Protein AF-A0A319DHN0-F1 (afdb_monomer)

Foldseek 3Di:
DADPLLVLLAVDAAAPVLVVVLCPPPQKFKEWDQWPCLRLQVLCVLLVHDSPDRQSSQKYKWKFFQKAKDFDDPVVPPPDDDDDDDDPDPPRDIIAIAGHPDRRHMGMGMIGTDQHPSSVVSVCVVQVPFWDKDKGWIKGWHWDADPNDIDIDIDIGIHIYTHGD

Sequence (165 aa):
HHPPDFVLALQHTPSTIALSTLLHKPGCTPRFLYDALMLPTVLKYFLDVPQDTDMTTHMMQATLQGYKLYQADPSDSQIHSHSHSHSHSHTQHPPIMLPSSDPEDAVEGMLVFGLDGEQRNAIYEVESGLLELVDVRVRVRVVDEVEGWLVWSERGVDAGAFVGN

Secondary structure (DSSP, 8-state):
---HHHHHHHH----HHHHHHHHTSTT---EEE-SGGGSHHHHHHHTT--TT---GGGEEEEEEESEEEEPPPGGGGGSS------------PPPEEEE-S-TT-EEEEEEE----HHHHHHHHHHHTTT-EEEEEEEEEEEEEEETTEEEEEEEEEEEEEEE--

Solvent-accessible surface area (backbone atoms only — not comparable to full-atom values): 9506 Å² total; per-residue (Å²): 133,80,59,69,63,41,55,50,14,59,66,38,58,47,30,66,67,55,49,49,59,49,63,66,43,80,82,16,77,26,38,47,30,72,51,74,62,46,35,56,74,54,33,28,62,64,52,74,44,65,87,84,61,85,53,36,92,37,28,24,47,30,37,32,65,30,21,39,78,41,70,58,60,72,72,75,77,74,81,86,77,96,74,92,77,96,72,93,72,84,67,78,52,72,64,39,36,33,83,41,94,47,72,84,36,55,37,70,31,28,35,36,42,69,43,46,65,67,44,50,46,41,53,42,72,70,51,51,83,76,26,48,82,41,86,43,67,29,40,31,62,29,42,40,77,57,98,89,39,83,46,77,48,79,43,80,44,76,27,38,32,66,27,47,127

Mean predicted aligned error: 7.3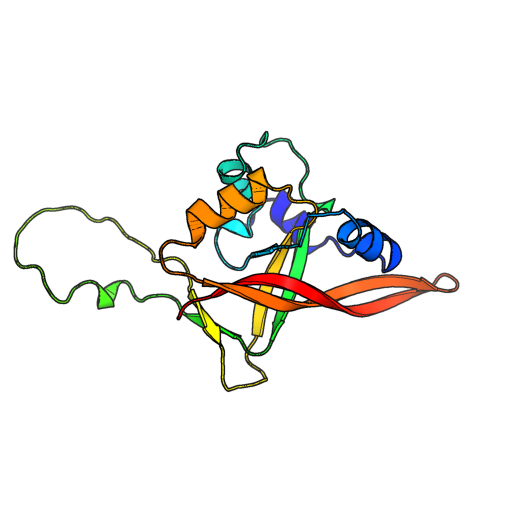2 Å

Radius of gyration: 17.99 Å; Cα contacts (8 Å, |Δi|>4): 289; chains: 1; bounding box: 39×37×56 Å

pLDDT: mean 86.9, std 16.56, range [36.19, 98.19]

Organism: NCBI:txid1448320

Structure (mmCIF, N/CA/C/O backbone):
data_AF-A0A319DHN0-F1
#
_entry.id   AF-A0A319DHN0-F1
#
loop_
_atom_site.group_PDB
_atom_site.id
_atom_site.type_symbol
_atom_site.label_atom_id
_atom_site.label_alt_id
_atom_site.label_comp_id
_atom_site.label_asym_id
_atom_site.label_entity_id
_atom_site.label_seq_id
_atom_site.pdbx_PDB_ins_code
_atom_site.Cartn_x
_atom_site.Cartn_y
_atom_site.Cartn_z
_atom_site.occupancy
_atom_site.B_iso_or_equiv
_atom_site.auth_seq_id
_atom_site.auth_comp_id
_atom_site.auth_asym_id
_atom_site.auth_atom_id
_atom_site.pdbx_PDB_model_num
ATOM 1 N N . HIS A 1 1 ? -5.652 19.117 -5.757 1.00 63.94 1 HIS A N 1
ATOM 2 C CA . HIS A 1 1 ? -4.485 18.541 -6.456 1.00 63.94 1 HIS A CA 1
ATOM 3 C C . H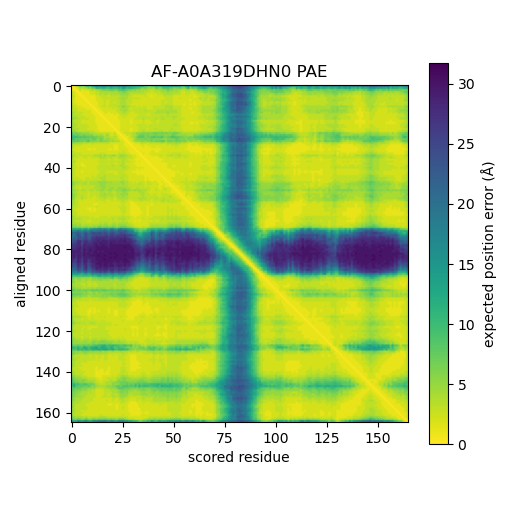IS A 1 1 ? -3.767 17.612 -5.500 1.00 63.94 1 HIS A C 1
ATOM 5 O O . HIS A 1 1 ? -3.627 17.982 -4.340 1.00 63.94 1 HIS A O 1
ATOM 11 N N . HIS A 1 2 ? -3.371 16.426 -5.959 1.00 76.88 2 HIS A N 1
ATOM 12 C CA . HIS A 1 2 ? -2.574 15.510 -5.146 1.00 76.88 2 HIS A CA 1
ATOM 13 C C . HIS A 1 2 ? -1.107 15.967 -5.063 1.00 76.88 2 HIS A C 1
ATOM 15 O O . HIS A 1 2 ? -0.636 16.619 -6.001 1.00 76.88 2 HIS A O 1
ATOM 21 N N . PRO A 1 3 ? -0.389 15.627 -3.976 1.00 84.88 3 PRO A N 1
ATOM 22 C CA . PRO A 1 3 ? 1.056 15.822 -3.880 1.00 84.88 3 PRO A CA 1
ATOM 23 C C . PRO A 1 3 ? 1.812 15.141 -5.041 1.00 84.88 3 PRO A C 1
ATOM 25 O O . PRO A 1 3 ? 1.406 14.053 -5.461 1.00 84.88 3 PRO A O 1
ATOM 28 N N . PRO A 1 4 ? 2.894 15.741 -5.579 1.00 88.69 4 PRO A N 1
ATOM 29 C CA . PRO A 1 4 ? 3.638 15.158 -6.699 1.00 88.69 4 PRO A CA 1
ATOM 30 C C . PRO A 1 4 ? 4.210 13.763 -6.417 1.00 88.69 4 PRO A C 1
ATOM 32 O O . PRO A 1 4 ? 4.156 12.902 -7.289 1.00 88.69 4 PRO A O 1
ATOM 35 N N . ASP A 1 5 ? 4.712 13.522 -5.205 1.00 88.50 5 ASP A N 1
ATOM 36 C CA . ASP A 1 5 ? 5.238 12.221 -4.773 1.00 88.50 5 ASP A CA 1
ATOM 37 C C . ASP A 1 5 ? 4.150 11.136 -4.759 1.00 88.50 5 ASP A C 1
ATOM 39 O O . ASP A 1 5 ? 4.390 10.016 -5.201 1.00 88.50 5 ASP A O 1
ATOM 43 N N . PHE A 1 6 ? 2.922 11.478 -4.356 1.00 91.56 6 PHE A N 1
ATOM 44 C CA . PHE A 1 6 ? 1.780 10.566 -4.447 1.00 91.56 6 PHE A CA 1
ATOM 45 C C . PHE A 1 6 ? 1.435 10.208 -5.896 1.00 91.56 6 PHE A C 1
ATOM 47 O O . PHE A 1 6 ? 1.198 9.044 -6.203 1.00 91.56 6 PHE A O 1
ATOM 54 N N . VAL A 1 7 ? 1.441 11.187 -6.808 1.00 92.25 7 VAL A N 1
ATOM 55 C CA . VAL A 1 7 ? 1.174 10.930 -8.235 1.00 92.25 7 VAL A CA 1
ATOM 56 C C . VAL A 1 7 ? 2.233 10.006 -8.833 1.00 92.25 7 VAL A C 1
ATOM 58 O O . VAL A 1 7 ? 1.891 9.092 -9.580 1.00 92.25 7 VAL A O 1
ATOM 61 N N . LEU A 1 8 ? 3.504 10.209 -8.482 1.00 92.69 8 LEU A N 1
ATOM 62 C CA . LEU A 1 8 ? 4.582 9.327 -8.920 1.00 92.69 8 LEU A CA 1
ATOM 63 C C . LEU A 1 8 ? 4.420 7.913 -8.343 1.00 92.69 8 LEU A C 1
ATOM 65 O O . LEU A 1 8 ? 4.594 6.939 -9.073 1.00 92.69 8 LEU A O 1
ATOM 69 N N . ALA A 1 9 ? 4.031 7.788 -7.071 1.00 93.31 9 ALA A N 1
ATOM 70 C CA . ALA A 1 9 ? 3.814 6.493 -6.428 1.00 93.31 9 ALA A CA 1
ATOM 71 C C . ALA A 1 9 ? 2.637 5.727 -7.056 1.00 93.31 9 ALA A C 1
ATOM 73 O O . ALA A 1 9 ? 2.721 4.517 -7.249 1.00 93.31 9 ALA A O 1
ATOM 74 N N . LEU A 1 10 ? 1.563 6.423 -7.445 1.00 93.38 10 LEU A N 1
ATOM 75 C CA . LEU A 1 10 ? 0.442 5.829 -8.184 1.00 93.38 10 LEU A CA 1
ATOM 76 C C . LEU A 1 10 ? 0.860 5.298 -9.561 1.00 93.38 10 LEU A C 1
ATOM 78 O O . LEU A 1 10 ? 0.310 4.312 -10.042 1.00 93.38 10 LEU A O 1
ATOM 82 N N . GLN A 1 11 ? 1.818 5.959 -10.209 1.00 93.25 11 GLN A N 1
ATOM 83 C CA . GLN A 1 11 ? 2.312 5.577 -11.533 1.00 93.25 11 GLN A CA 1
ATOM 84 C C . GLN A 1 11 ? 3.404 4.506 -11.477 1.00 93.25 11 GLN A C 1
ATOM 86 O O . GLN A 1 11 ? 3.740 3.913 -12.506 1.00 93.25 11 GLN A O 1
ATOM 91 N N . HIS A 1 12 ? 3.960 4.240 -10.295 1.00 94.31 12 HIS A N 1
ATOM 92 C CA . HIS A 1 12 ? 4.991 3.237 -10.128 1.00 94.31 12 HIS A CA 1
ATOM 93 C C . HIS A 1 12 ? 4.417 1.836 -10.378 1.00 94.31 12 HIS A C 1
ATOM 95 O O . HIS A 1 12 ? 3.627 1.300 -9.604 1.00 94.31 12 HIS A O 1
ATOM 101 N N . THR A 1 13 ? 4.835 1.241 -11.495 1.00 94.50 13 THR A N 1
ATOM 102 C CA . THR A 1 13 ? 4.500 -0.132 -11.876 1.00 94.50 13 THR A CA 1
ATOM 103 C C . THR A 1 13 ? 5.806 -0.910 -12.045 1.00 94.50 13 THR A C 1
ATOM 105 O O . THR A 1 13 ? 6.491 -0.721 -13.053 1.00 94.50 13 THR A O 1
ATOM 108 N N . PRO A 1 14 ? 6.190 -1.762 -11.082 1.00 94.75 14 PRO A N 1
ATOM 109 C CA . PRO A 1 14 ? 7.407 -2.551 -11.180 1.00 94.75 14 PRO A CA 1
ATOM 110 C C . PRO A 1 14 ? 7.248 -3.722 -12.160 1.00 94.75 14 PRO A C 1
ATOM 112 O O . PRO A 1 14 ? 6.139 -4.166 -12.472 1.00 94.75 14 PRO A O 1
ATOM 115 N N . SER A 1 15 ? 8.379 -4.271 -12.601 1.00 96.00 15 SER A N 1
ATOM 116 C CA . SER A 1 15 ? 8.418 -5.584 -13.252 1.00 96.00 15 SER A CA 1
ATOM 117 C C . SER A 1 15 ? 8.191 -6.713 -12.254 1.00 96.00 15 SER A C 1
ATOM 119 O O . SER A 1 15 ? 8.323 -6.524 -11.042 1.00 96.00 15 SER A O 1
ATOM 121 N N . THR A 1 16 ? 7.905 -7.920 -12.744 1.00 94.75 16 THR A N 1
ATOM 122 C CA . THR A 1 16 ? 7.734 -9.098 -11.879 1.00 94.75 16 THR A CA 1
ATOM 123 C C . THR A 1 16 ? 8.994 -9.365 -11.044 1.00 94.75 16 THR A C 1
ATOM 125 O O . THR A 1 16 ? 8.905 -9.709 -9.861 1.00 94.75 16 THR A O 1
ATOM 128 N N . ILE A 1 17 ? 10.179 -9.172 -11.632 1.00 94.62 17 ILE A N 1
ATOM 129 C CA . ILE A 1 17 ? 11.460 -9.339 -10.930 1.00 94.62 17 ILE A CA 1
ATOM 130 C C . ILE A 1 17 ? 11.623 -8.259 -9.859 1.00 94.62 17 ILE A C 1
ATOM 132 O O . ILE A 1 17 ? 11.931 -8.590 -8.716 1.00 94.62 17 ILE A O 1
ATOM 136 N N . ALA A 1 18 ? 11.368 -6.991 -10.195 1.00 94.94 18 ALA A N 1
ATOM 137 C CA . ALA A 1 18 ? 11.493 -5.89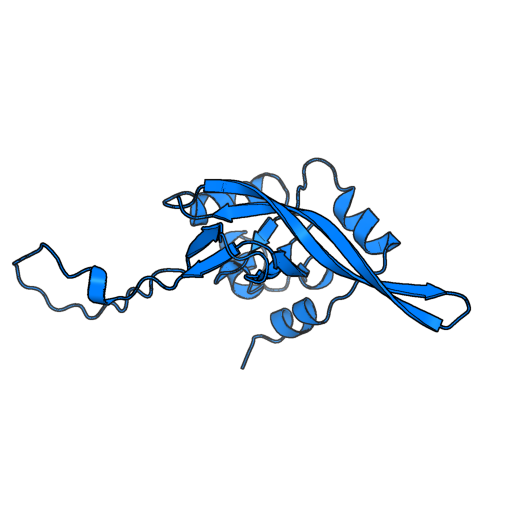0 -9.243 1.00 94.94 18 ALA A CA 1
ATOM 138 C C . ALA A 1 18 ? 10.512 -6.034 -8.067 1.00 94.94 18 ALA A C 1
ATOM 140 O O . ALA A 1 18 ? 10.916 -5.893 -6.913 1.00 94.94 18 ALA A O 1
ATOM 141 N N . LEU A 1 19 ? 9.257 -6.411 -8.339 1.00 95.81 19 LEU A N 1
ATOM 142 C CA . LEU A 1 19 ? 8.274 -6.725 -7.301 1.00 95.81 19 LEU A CA 1
ATOM 143 C C . LEU A 1 19 ? 8.767 -7.867 -6.405 1.00 95.81 19 LEU A C 1
ATOM 145 O O . LEU A 1 19 ? 8.698 -7.772 -5.183 1.00 95.81 19 LEU A O 1
ATOM 149 N N . SER A 1 20 ? 9.318 -8.930 -6.997 1.00 94.88 20 SER A N 1
ATOM 150 C CA . SER A 1 20 ? 9.880 -10.041 -6.226 1.00 94.88 20 SER A CA 1
ATOM 151 C C . SER A 1 20 ? 11.013 -9.562 -5.318 1.00 94.88 20 SER A C 1
ATOM 153 O O . SER A 1 20 ? 11.040 -9.926 -4.146 1.00 94.88 20 SER A O 1
ATOM 155 N N . THR A 1 21 ? 11.916 -8.706 -5.800 1.00 94.31 21 THR A N 1
ATOM 156 C CA . THR A 1 21 ? 12.986 -8.127 -4.975 1.00 94.31 21 THR A CA 1
ATOM 157 C C . THR A 1 21 ? 12.438 -7.321 -3.797 1.00 94.31 21 THR A C 1
ATOM 159 O O . THR A 1 21 ? 12.935 -7.482 -2.683 1.00 94.31 21 THR A O 1
ATOM 162 N N . LEU A 1 22 ? 11.393 -6.514 -4.010 1.00 93.12 22 LEU A N 1
ATOM 163 C CA . LEU A 1 22 ? 10.729 -5.762 -2.939 1.00 93.12 22 LEU A CA 1
ATOM 164 C C . LEU A 1 22 ? 10.127 -6.690 -1.871 1.00 93.12 22 LEU A C 1
ATOM 166 O O . LEU A 1 22 ? 10.215 -6.395 -0.679 1.00 93.12 22 LEU A O 1
ATOM 170 N N . LEU A 1 23 ? 9.563 -7.827 -2.288 1.00 94.31 23 LEU A N 1
ATOM 171 C CA . LEU A 1 23 ? 8.920 -8.804 -1.402 1.00 94.31 23 LEU A CA 1
ATOM 172 C C . LEU A 1 23 ? 9.900 -9.684 -0.616 1.00 94.31 23 LEU A C 1
ATOM 174 O O . LEU A 1 23 ? 9.577 -10.126 0.482 1.00 94.31 23 LEU A O 1
ATOM 178 N N . HIS A 1 24 ? 11.094 -9.951 -1.148 1.00 90.69 24 HIS A N 1
ATOM 179 C CA . HIS A 1 24 ? 12.054 -10.867 -0.516 1.00 90.69 24 HIS A CA 1
ATOM 180 C C . HIS A 1 24 ? 12.839 -10.246 0.648 1.00 90.69 24 HIS A C 1
ATOM 182 O O . HIS A 1 24 ? 13.661 -10.937 1.255 1.00 90.69 24 HIS A O 1
ATOM 188 N N . LYS A 1 25 ? 12.616 -8.970 0.989 1.00 86.31 25 LYS A N 1
ATOM 189 C CA . LYS A 1 25 ? 13.296 -8.331 2.122 1.00 86.31 25 LYS A CA 1
ATOM 190 C C . LYS A 1 25 ? 12.825 -8.983 3.441 1.00 86.31 25 LYS A C 1
ATOM 192 O O . LYS A 1 25 ? 11.651 -8.852 3.796 1.00 86.31 25 LYS A O 1
ATOM 197 N N . PRO A 1 26 ? 13.702 -9.689 4.186 1.00 83.69 26 PRO A N 1
ATOM 198 C CA . PRO A 1 26 ? 13.285 -10.453 5.357 1.00 83.69 26 PRO A CA 1
ATOM 199 C C . PRO A 1 26 ? 12.687 -9.564 6.440 1.00 83.69 26 PRO A C 1
ATOM 201 O O . PRO A 1 26 ? 13.186 -8.470 6.707 1.00 83.69 26 PRO A O 1
ATOM 204 N N . GLY A 1 27 ? 11.622 -10.051 7.076 1.00 85.00 27 GLY A N 1
ATOM 205 C CA . GLY A 1 27 ? 10.972 -9.339 8.170 1.00 85.00 27 GLY A CA 1
ATOM 206 C C . GLY A 1 27 ? 10.434 -7.969 7.767 1.00 85.00 27 GLY A C 1
ATOM 207 O O . GLY A 1 27 ? 10.363 -7.116 8.641 1.00 85.00 27 GLY A O 1
ATOM 208 N N . CYS A 1 28 ? 10.101 -7.759 6.486 1.00 89.94 28 CYS A N 1
ATOM 209 C CA . CYS A 1 28 ? 9.551 -6.524 5.914 1.00 89.94 28 CYS A CA 1
ATOM 210 C C . CYS A 1 28 ? 8.233 -6.792 5.168 1.00 89.94 28 CYS A C 1
ATOM 212 O O . CYS A 1 28 ? 8.093 -6.429 4.001 1.00 89.94 28 CYS A O 1
ATOM 214 N N . THR A 1 29 ? 7.279 -7.461 5.830 1.00 93.12 29 THR A N 1
ATOM 215 C CA . THR A 1 29 ? 5.947 -7.719 5.260 1.00 93.12 29 THR A CA 1
ATOM 216 C C . THR A 1 29 ? 5.303 -6.403 4.808 1.00 93.12 29 THR A C 1
ATOM 218 O O . THR A 1 29 ? 5.229 -5.475 5.623 1.00 93.12 29 THR A O 1
ATOM 221 N N . PRO A 1 30 ? 4.833 -6.306 3.551 1.00 97.06 30 PRO A N 1
ATOM 222 C CA . PRO A 1 30 ? 4.206 -5.094 3.042 1.00 97.06 30 PRO A CA 1
ATOM 223 C C . PRO A 1 30 ? 2.962 -4.681 3.833 1.00 97.06 30 PRO A C 1
ATOM 225 O O . PRO A 1 30 ? 2.273 -5.519 4.427 1.00 97.06 30 PRO A O 1
ATOM 228 N N . ARG A 1 31 ? 2.645 -3.384 3.801 1.00 97.62 31 ARG A N 1
ATOM 229 C CA . ARG A 1 31 ? 1.404 -2.834 4.362 1.00 97.62 31 ARG A CA 1
ATOM 230 C C . ARG A 1 31 ? 0.517 -2.275 3.263 1.00 97.62 31 ARG A C 1
ATOM 232 O O . ARG A 1 31 ? 0.992 -1.511 2.429 1.00 97.62 31 ARG A O 1
ATOM 239 N N . PHE A 1 32 ? -0.753 -2.659 3.273 1.00 98.19 32 PHE A N 1
ATOM 240 C CA 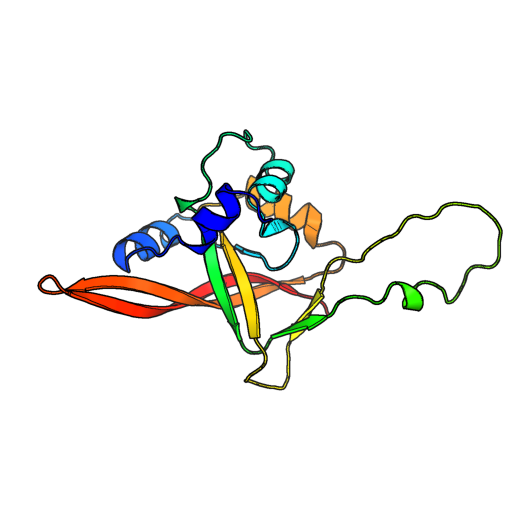. PHE A 1 32 ? -1.781 -2.050 2.440 1.00 98.19 32 PHE A CA 1
ATOM 241 C C . PHE A 1 32 ? -2.452 -0.916 3.219 1.00 98.19 32 PHE A C 1
ATOM 243 O O . PHE A 1 32 ? -2.999 -1.144 4.297 1.00 98.19 32 PHE A O 1
ATOM 250 N N . LEU A 1 33 ? -2.377 0.296 2.672 1.00 96.75 33 LEU A N 1
ATOM 251 C CA . LEU A 1 33 ? -2.881 1.536 3.259 1.00 96.75 33 LEU A CA 1
ATOM 252 C C . LEU A 1 33 ? -3.967 2.116 2.348 1.00 96.75 33 LEU A C 1
ATOM 254 O O . LEU A 1 33 ? -3.786 2.166 1.132 1.00 96.75 33 LEU A O 1
ATOM 258 N N . TYR A 1 34 ? -5.077 2.570 2.920 1.00 94.81 34 TYR A N 1
ATOM 259 C CA . TYR A 1 34 ? -6.252 3.056 2.175 1.00 94.81 34 TYR A CA 1
ATOM 260 C C . TYR A 1 34 ? -6.792 4.394 2.702 1.00 94.81 34 TYR A C 1
ATOM 262 O O . TYR A 1 34 ? -7.798 4.909 2.213 1.00 94.81 34 TYR A O 1
ATOM 270 N N . ASP A 1 35 ? -6.143 4.945 3.719 1.00 91.19 35 ASP A N 1
ATOM 271 C CA . ASP A 1 35 ? -6.540 6.139 4.445 1.00 91.19 35 ASP A CA 1
ATOM 272 C C . ASP A 1 35 ? -5.500 7.263 4.219 1.00 91.19 35 ASP A C 1
ATOM 274 O O . ASP A 1 35 ? -4.809 7.291 3.199 1.00 91.19 35 ASP A O 1
ATOM 278 N N . ALA A 1 36 ? -5.362 8.214 5.147 1.00 91.44 36 ALA A N 1
ATOM 279 C CA . ALA A 1 36 ? -4.382 9.289 5.023 1.00 91.44 36 ALA A CA 1
ATOM 280 C C . ALA A 1 36 ? -2.930 8.780 4.912 1.00 91.44 36 ALA A C 1
ATOM 282 O O . ALA A 1 36 ? -2.118 9.436 4.250 1.00 91.44 36 ALA A O 1
ATOM 283 N N . LEU A 1 37 ? -2.603 7.613 5.486 1.00 93.31 37 LEU A N 1
ATOM 284 C CA . LEU A 1 37 ? -1.260 7.031 5.410 1.00 93.31 37 LEU A CA 1
ATOM 285 C C . LEU A 1 37 ? -0.884 6.556 3.998 1.00 93.31 37 LEU A C 1
ATOM 287 O O . LEU A 1 37 ? 0.292 6.321 3.727 1.00 93.31 37 LEU A O 1
ATOM 291 N N . MET A 1 38 ? -1.830 6.483 3.054 1.00 94.75 38 MET A N 1
ATOM 292 C CA . MET A 1 38 ? -1.511 6.212 1.647 1.00 94.75 38 MET A CA 1
ATOM 293 C C . MET A 1 38 ? -0.719 7.355 0.982 1.00 94.75 38 MET A C 1
ATOM 295 O O . MET A 1 38 ? -0.127 7.168 -0.082 1.00 94.75 38 MET A O 1
ATOM 299 N N . LEU A 1 39 ? -0.719 8.552 1.580 1.00 93.25 39 LEU A N 1
ATOM 300 C CA . LEU A 1 39 ? 0.011 9.714 1.082 1.00 93.25 39 LEU A CA 1
ATOM 301 C C . LEU A 1 39 ? 1.466 9.673 1.581 1.00 93.25 39 LEU A C 1
ATOM 303 O O . LEU A 1 39 ? 1.678 9.746 2.792 1.00 93.25 39 LEU A O 1
ATOM 307 N N . PRO A 1 40 ? 2.484 9.667 0.695 1.00 93.94 40 PRO A N 1
ATOM 308 C CA . PRO A 1 40 ? 3.881 9.562 1.112 1.00 93.94 40 PRO A CA 1
ATOM 309 C C . PRO A 1 40 ? 4.298 10.655 2.099 1.00 93.94 40 PRO A C 1
ATOM 311 O O . PRO A 1 40 ? 5.013 10.380 3.052 1.00 93.94 40 PRO A O 1
ATOM 314 N N . THR A 1 41 ? 3.830 11.894 1.923 1.00 91.56 41 THR A N 1
ATOM 315 C CA . THR A 1 41 ? 4.126 12.992 2.861 1.00 91.56 41 THR A CA 1
ATOM 316 C C . THR A 1 41 ? 3.624 12.699 4.283 1.00 91.56 41 THR A C 1
ATOM 318 O O . THR A 1 41 ? 4.354 12.912 5.250 1.00 91.56 41 THR A O 1
ATOM 321 N N . VAL A 1 42 ? 2.395 12.187 4.413 1.00 92.94 42 VAL A N 1
ATOM 322 C CA . VAL A 1 42 ? 1.788 11.849 5.712 1.00 92.94 42 VAL A CA 1
ATOM 323 C C . VAL A 1 42 ? 2.491 10.637 6.311 1.00 92.94 42 VAL A C 1
ATOM 325 O O . VAL A 1 42 ? 2.891 10.668 7.470 1.00 92.94 42 VAL A O 1
ATOM 328 N N . LEU A 1 43 ? 2.725 9.606 5.501 1.00 95.06 43 LEU A N 1
ATOM 329 C CA . LEU A 1 43 ? 3.435 8.409 5.926 1.00 95.06 43 LEU A CA 1
ATOM 330 C C . LEU A 1 43 ? 4.831 8.744 6.462 1.00 95.06 43 LEU A C 1
ATOM 332 O O . LEU A 1 43 ? 5.162 8.350 7.572 1.00 95.06 43 LEU A O 1
ATOM 336 N N . LYS A 1 44 ? 5.623 9.544 5.734 1.00 94.75 44 LYS A N 1
ATOM 337 C CA . LYS A 1 44 ? 6.967 9.956 6.174 1.00 94.75 44 LYS A CA 1
ATOM 338 C C . LYS A 1 44 ? 6.958 10.649 7.533 1.00 94.75 44 LYS A C 1
ATOM 340 O O . LYS A 1 44 ? 7.870 10.441 8.324 1.00 94.75 44 LYS A O 1
ATOM 345 N N . TYR A 1 45 ? 5.939 11.470 7.787 1.00 93.69 45 TYR A N 1
ATOM 346 C CA . TYR A 1 45 ? 5.784 12.153 9.067 1.00 93.69 45 TYR A CA 1
ATOM 347 C C . TYR A 1 45 ? 5.603 11.157 10.219 1.00 93.69 45 TYR A C 1
ATOM 349 O O . TYR A 1 45 ? 6.286 11.276 11.229 1.00 93.69 45 TYR A O 1
ATOM 357 N N . PHE A 1 46 ? 4.744 10.147 10.052 1.00 92.81 46 PHE A N 1
ATOM 358 C CA . PHE A 1 46 ? 4.525 9.125 11.082 1.00 92.81 46 PHE A CA 1
ATOM 359 C C . PHE A 1 46 ? 5.679 8.132 11.219 1.00 92.81 46 PHE A C 1
ATOM 361 O O . PHE A 1 46 ? 5.925 7.634 12.310 1.00 92.81 46 PHE A O 1
ATOM 368 N N . LEU A 1 47 ? 6.401 7.859 10.132 1.00 94.19 47 LEU A N 1
ATOM 369 C CA . LEU A 1 47 ? 7.584 6.999 10.154 1.00 94.19 47 LEU A CA 1
ATOM 370 C C . LEU A 1 47 ? 8.837 7.695 10.716 1.00 94.19 47 LEU A C 1
ATOM 372 O O . LEU A 1 47 ? 9.883 7.056 10.776 1.00 94.19 47 LEU A O 1
ATOM 376 N N . ASP A 1 48 ? 8.749 8.983 11.069 1.00 92.69 48 ASP A N 1
ATOM 377 C CA . ASP A 1 48 ? 9.877 9.829 11.487 1.00 92.69 48 ASP A CA 1
ATOM 378 C C . ASP A 1 48 ? 11.074 9.766 10.515 1.00 92.69 48 ASP A C 1
ATOM 380 O O . ASP A 1 48 ? 12.242 9.717 10.902 1.00 92.69 48 ASP A O 1
ATOM 384 N N . VAL A 1 49 ? 10.784 9.745 9.208 1.00 92.56 49 VAL A N 1
ATOM 385 C CA . VAL A 1 49 ? 11.814 9.761 8.158 1.00 92.56 49 VAL A CA 1
ATOM 386 C C . VAL A 1 49 ? 11.919 11.144 7.503 1.00 92.56 49 VAL A C 1
ATOM 388 O O . VAL A 1 49 ? 10.923 11.875 7.416 1.00 92.56 49 VAL A O 1
ATOM 391 N N . PRO A 1 50 ? 13.105 11.522 6.982 1.00 93.75 50 PRO A N 1
ATOM 392 C CA . PRO A 1 50 ? 13.285 12.795 6.294 1.00 93.75 50 PRO A CA 1
ATOM 393 C C . PRO A 1 50 ? 12.291 12.983 5.144 1.00 93.75 50 PRO A C 1
ATOM 395 O O . PRO A 1 50 ? 12.048 12.067 4.356 1.00 93.75 50 PRO A O 1
ATOM 398 N N . GLN A 1 51 ? 11.727 14.187 5.017 1.00 89.50 51 GLN A N 1
ATOM 399 C CA . GLN A 1 51 ? 10.697 14.480 4.010 1.00 89.50 51 GLN A CA 1
ATOM 400 C C . GLN A 1 51 ? 11.218 14.459 2.566 1.00 89.50 51 GLN A C 1
ATOM 402 O O . GLN A 1 51 ? 10.423 14.334 1.636 1.00 89.50 51 GLN A O 1
ATOM 407 N N . ASP A 1 52 ? 12.530 14.544 2.368 1.00 90.06 52 ASP A N 1
ATOM 408 C CA . ASP A 1 52 ? 13.218 14.373 1.087 1.00 90.06 52 ASP A CA 1
ATOM 409 C C . ASP A 1 52 ? 13.533 12.903 0.750 1.00 90.06 52 ASP A C 1
ATOM 411 O O . ASP A 1 52 ? 14.001 12.620 -0.352 1.00 90.06 52 ASP A O 1
ATOM 415 N N . THR A 1 53 ? 13.224 11.957 1.647 1.00 90.06 53 THR A N 1
ATOM 416 C CA . THR A 1 53 ? 13.325 10.518 1.364 1.00 90.06 53 THR A CA 1
ATOM 417 C C . THR A 1 53 ? 12.380 10.136 0.225 1.00 90.06 53 THR A C 1
ATOM 419 O O . THR A 1 53 ? 11.169 10.384 0.291 1.00 90.06 53 THR A O 1
ATOM 422 N N . ASP A 1 54 ? 12.921 9.487 -0.808 1.00 88.94 54 ASP A N 1
ATOM 423 C CA . ASP A 1 54 ? 12.127 8.962 -1.916 1.00 88.94 54 ASP A CA 1
ATOM 424 C C . ASP A 1 54 ? 11.441 7.642 -1.531 1.00 88.94 54 ASP A C 1
ATOM 426 O O . ASP A 1 54 ? 12.067 6.584 -1.444 1.00 88.94 54 ASP A O 1
ATOM 430 N N . MET A 1 55 ? 10.127 7.711 -1.321 1.00 88.94 55 MET A N 1
ATOM 431 C CA . MET A 1 55 ? 9.280 6.541 -1.071 1.00 88.94 55 MET A CA 1
ATOM 432 C C . MET A 1 55 ? 8.598 6.004 -2.333 1.00 88.94 55 MET A C 1
ATOM 434 O O . MET A 1 55 ? 7.986 4.941 -2.282 1.00 88.94 55 MET A O 1
ATOM 438 N N . THR A 1 56 ? 8.717 6.691 -3.470 1.00 89.75 56 THR A N 1
ATOM 439 C CA . THR A 1 56 ? 7.985 6.379 -4.708 1.00 89.75 56 THR A CA 1
ATOM 440 C C . THR A 1 56 ? 8.237 4.948 -5.173 1.00 89.75 56 THR A C 1
ATOM 442 O O . THR A 1 56 ? 7.311 4.222 -5.513 1.00 89.75 56 THR A O 1
ATOM 445 N N . THR A 1 57 ? 9.497 4.517 -5.132 1.00 90.44 57 THR A N 1
ATOM 446 C CA . THR A 1 57 ? 9.931 3.173 -5.552 1.00 90.44 57 THR A CA 1
ATOM 447 C C . THR A 1 57 ? 9.553 2.068 -4.560 1.00 90.44 57 THR A C 1
ATOM 449 O O . THR A 1 57 ? 9.635 0.886 -4.886 1.00 90.44 57 THR A O 1
ATOM 452 N N . HIS A 1 58 ? 9.106 2.444 -3.360 1.00 93.75 58 HIS A N 1
ATOM 453 C CA . HIS A 1 58 ? 8.670 1.542 -2.294 1.00 9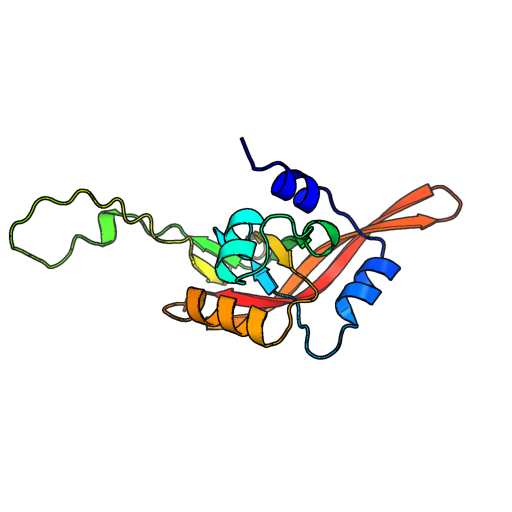3.75 58 HIS A CA 1
ATOM 454 C C . HIS A 1 58 ? 7.152 1.535 -2.124 1.00 93.75 58 HIS A C 1
ATOM 456 O O . HIS A 1 58 ? 6.644 0.908 -1.198 1.00 93.75 58 HIS A O 1
ATOM 462 N N . MET A 1 59 ? 6.421 2.225 -2.995 1.00 96.62 59 MET A N 1
ATOM 463 C CA . MET A 1 59 ? 4.970 2.300 -2.961 1.00 96.62 59 MET A CA 1
ATOM 464 C C . MET A 1 59 ? 4.413 1.954 -4.335 1.00 96.62 59 MET A C 1
ATOM 466 O O . MET A 1 59 ? 5.026 2.261 -5.354 1.00 96.62 59 MET A O 1
ATOM 470 N N . MET A 1 60 ? 3.257 1.303 -4.381 1.00 96.56 60 MET A N 1
ATOM 471 C CA . MET A 1 60 ? 2.524 1.115 -5.631 1.00 96.56 60 MET A CA 1
ATOM 472 C C . MET A 1 60 ? 1.026 1.020 -5.385 1.00 96.56 60 MET A C 1
ATOM 474 O O . MET A 1 60 ? 0.598 0.632 -4.298 1.00 96.56 60 MET A O 1
ATOM 478 N N . GLN A 1 61 ? 0.232 1.326 -6.407 1.00 97.44 61 GLN A N 1
ATOM 479 C CA . GLN A 1 61 ? -1.212 1.145 -6.329 1.00 97.44 61 GLN A CA 1
ATOM 480 C C . GLN A 1 61 ? -1.569 -0.345 -6.213 1.00 97.44 61 GLN A C 1
ATOM 482 O O . GLN A 1 61 ? -1.002 -1.198 -6.904 1.00 97.44 61 GLN A O 1
ATOM 487 N N . ALA A 1 62 ? -2.538 -0.645 -5.352 1.00 98.12 62 ALA A N 1
ATOM 488 C CA . ALA A 1 62 ? -3.068 -1.983 -5.152 1.00 98.12 62 ALA A CA 1
ATOM 489 C C . ALA A 1 62 ? -4.588 -1.954 -4.943 1.00 98.12 62 ALA A C 1
ATOM 491 O O . ALA A 1 62 ? -5.157 -0.951 -4.510 1.00 98.12 62 ALA A O 1
ATOM 492 N N . THR A 1 63 ? -5.235 -3.081 -5.227 1.00 98.06 63 THR A N 1
ATOM 493 C CA . THR A 1 63 ? -6.679 -3.264 -5.059 1.00 98.06 63 THR A CA 1
ATOM 494 C C . THR A 1 63 ? -6.949 -4.458 -4.154 1.00 98.06 63 THR A C 1
ATOM 496 O O . THR A 1 63 ? -6.491 -5.568 -4.429 1.00 98.06 63 THR A O 1
ATOM 499 N N . LEU A 1 64 ? -7.722 -4.255 -3.094 1.00 98.12 64 LEU A N 1
ATOM 500 C CA . LEU A 1 64 ? -8.173 -5.306 -2.190 1.00 98.12 64 LEU A CA 1
ATOM 501 C C . LEU A 1 64 ? -9.647 -5.624 -2.461 1.00 98.12 64 LEU A C 1
ATOM 503 O O . LEU A 1 64 ? -10.500 -4.764 -2.281 1.00 98.12 64 LEU A O 1
ATOM 507 N N . GLN A 1 65 ? -9.948 -6.846 -2.900 1.00 97.00 65 GLN A N 1
ATOM 508 C CA . GLN A 1 65 ? -11.321 -7.299 -3.166 1.00 97.00 65 GLN A CA 1
ATOM 509 C C . GLN A 1 65 ? -11.982 -7.910 -1.930 1.00 97.00 65 GLN A C 1
ATOM 511 O O . GLN A 1 65 ? -11.292 -8.476 -1.084 1.00 97.00 65 GLN A O 1
ATOM 516 N N . GLY A 1 66 ? -13.314 -7.863 -1.877 1.00 95.75 66 GLY A N 1
ATOM 517 C CA . GLY A 1 66 ? -14.112 -8.393 -0.771 1.00 95.75 66 GLY A CA 1
ATOM 518 C C . GLY A 1 66 ? -14.130 -7.473 0.448 1.00 95.75 66 GLY A C 1
ATOM 519 O O . GLY A 1 66 ? -14.415 -7.924 1.554 1.00 95.75 66 GLY A O 1
ATOM 520 N N . TYR A 1 67 ? -13.809 -6.192 0.259 1.00 96.19 67 TYR A N 1
ATOM 521 C CA . TYR A 1 67 ? -13.795 -5.169 1.302 1.00 96.19 67 TYR A CA 1
ATOM 522 C C . TYR A 1 67 ? -14.440 -3.889 0.790 1.00 96.19 67 TYR A C 1
ATOM 524 O O . TYR A 1 67 ? -14.418 -3.600 -0.406 1.00 96.19 67 TYR A O 1
ATOM 532 N N . LYS A 1 68 ? -14.974 -3.093 1.716 1.00 95.69 68 LYS A N 1
ATOM 533 C CA . LYS A 1 68 ? -15.607 -1.810 1.419 1.00 95.69 68 LYS A CA 1
ATOM 534 C C . LYS A 1 68 ? -15.165 -0.749 2.420 1.00 95.69 68 LYS A C 1
ATOM 536 O O . LYS A 1 68 ? -15.031 -1.036 3.610 1.00 95.69 68 LYS A O 1
ATOM 541 N N . LEU A 1 69 ? -14.960 0.476 1.933 1.00 93.56 69 LEU A N 1
ATOM 542 C CA . LEU A 1 69 ? -14.703 1.641 2.779 1.00 93.56 69 LEU A CA 1
ATOM 543 C C . LEU A 1 69 ? -16.011 2.265 3.257 1.00 93.56 69 LEU A C 1
ATOM 545 O O . LEU A 1 69 ? -16.897 2.573 2.458 1.00 93.56 69 LEU A O 1
ATOM 549 N N . TYR A 1 70 ? -16.080 2.520 4.556 1.00 88.94 70 TYR A N 1
ATOM 550 C CA . TYR A 1 70 ? -17.141 3.271 5.205 1.00 88.94 70 TYR A CA 1
ATOM 551 C C . TYR A 1 70 ? -16.554 4.565 5.759 1.00 88.94 70 TYR A C 1
ATOM 553 O O . TYR A 1 70 ? -15.521 4.560 6.425 1.00 88.94 70 TYR A O 1
ATOM 561 N N . GLN A 1 71 ? -17.205 5.690 5.479 1.00 80.56 71 GLN A N 1
ATOM 562 C CA . GLN A 1 71 ? -16.907 6.944 6.162 1.00 80.56 71 GLN A CA 1
ATOM 563 C C . GLN A 1 71 ? -17.818 7.020 7.380 1.00 80.56 71 GLN A C 1
ATOM 565 O O . GLN A 1 71 ? -19.035 6.923 7.233 1.00 80.56 71 GLN A O 1
ATOM 570 N N . ALA A 1 72 ? -17.242 7.166 8.570 1.00 61.03 72 ALA A N 1
ATOM 571 C CA . ALA A 1 72 ? -18.043 7.442 9.752 1.00 61.03 72 ALA A CA 1
ATOM 572 C C . ALA A 1 72 ? -18.676 8.834 9.596 1.00 61.03 72 ALA A C 1
ATOM 574 O O . ALA A 1 72 ? -17.980 9.838 9.409 1.00 61.03 72 ALA A O 1
ATOM 575 N N . ASP A 1 73 ? -20.008 8.871 9.607 1.00 55.91 73 ASP A N 1
ATOM 576 C CA . ASP A 1 73 ? -20.775 10.100 9.463 1.00 55.91 73 ASP A CA 1
ATOM 577 C C . ASP A 1 73 ? -20.551 10.968 10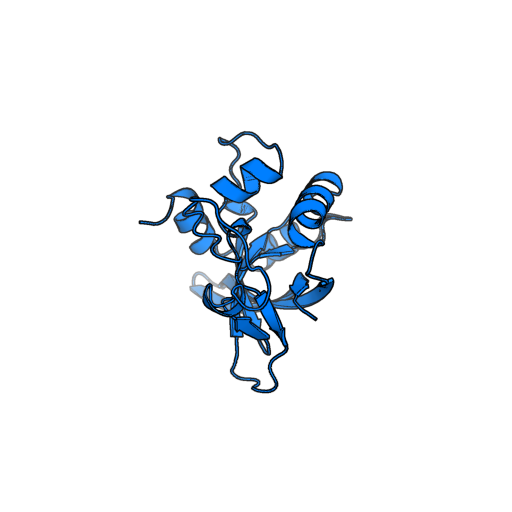.717 1.00 55.91 73 ASP A C 1
ATOM 579 O O . ASP A 1 73 ? -20.729 10.485 11.839 1.00 55.91 73 ASP A O 1
ATOM 583 N N . PRO A 1 74 ? -20.160 12.249 10.584 1.00 53.19 74 PRO A N 1
ATOM 584 C CA . PRO A 1 74 ? -19.981 13.126 11.739 1.00 53.19 74 PRO A CA 1
ATOM 585 C C . PRO A 1 74 ? -21.255 13.284 12.593 1.00 53.19 74 PRO A C 1
ATOM 587 O O . PRO A 1 74 ? -21.156 13.715 13.743 1.00 53.19 74 PRO A O 1
ATOM 590 N N . SER A 1 75 ? -22.438 12.932 12.075 1.00 51.47 75 SER A N 1
ATOM 591 C CA . SER A 1 75 ? -23.711 13.011 12.804 1.00 51.47 75 SER A CA 1
ATOM 592 C C . SER A 1 75 ? -23.957 11.893 13.833 1.00 51.47 75 SER A C 1
ATOM 594 O O . SER A 1 75 ? -24.710 12.123 14.782 1.00 51.47 75 SER A O 1
ATOM 596 N N . ASP A 1 76 ? -23.272 10.747 13.747 1.00 50.25 76 ASP A N 1
ATOM 597 C CA . ASP A 1 76 ? -23.443 9.631 14.701 1.00 50.25 76 ASP A CA 1
ATOM 598 C C . ASP A 1 76 ? -22.763 9.875 16.063 1.00 50.25 76 ASP A C 1
ATOM 600 O O . ASP A 1 76 ? -22.995 9.160 17.038 1.00 50.25 76 ASP A O 1
ATOM 604 N N . SER A 1 77 ? -21.969 10.943 16.175 1.00 50.47 77 SER A N 1
ATOM 605 C CA . SER A 1 77 ? -21.276 11.329 17.411 1.00 50.47 77 SER A CA 1
ATOM 606 C C . SER A 1 77 ? -22.108 12.213 18.364 1.00 50.47 77 SER A C 1
ATOM 608 O O . SER A 1 77 ? -21.619 12.610 19.422 1.00 50.47 77 SER A O 1
ATOM 610 N N . GLN A 1 78 ? -23.379 12.512 18.044 1.00 44.53 78 GLN A N 1
ATOM 611 C CA . GLN A 1 78 ? -24.258 13.379 18.857 1.00 44.53 78 GLN A CA 1
ATOM 612 C C . GLN A 1 78 ? -25.305 12.659 19.725 1.00 44.53 78 GLN A C 1
ATOM 614 O O . GLN A 1 78 ? -26.257 13.292 20.191 1.00 44.53 78 GLN A O 1
ATOM 619 N N . ILE A 1 79 ? -25.138 11.373 20.036 1.00 50.66 79 ILE A N 1
ATOM 620 C CA . ILE A 1 79 ? -26.002 10.706 21.020 1.00 50.66 79 ILE A CA 1
ATOM 621 C C . ILE A 1 79 ? -25.220 10.514 22.326 1.00 50.66 79 ILE A C 1
ATOM 623 O O . ILE A 1 79 ? -24.418 9.600 22.464 1.00 50.66 79 ILE A O 1
ATOM 627 N N . HIS A 1 80 ? -25.520 11.405 23.282 1.00 45.47 80 HIS A N 1
ATOM 628 C CA . HIS A 1 80 ? -25.101 11.450 24.696 1.00 45.47 80 HIS A CA 1
ATOM 629 C C . HIS A 1 80 ? -23.952 12.393 25.087 1.00 45.47 80 HIS A C 1
ATOM 631 O O . HIS A 1 80 ? -22.934 11.962 25.614 1.00 45.47 80 HIS A O 1
ATOM 637 N N . SER A 1 81 ? -24.209 13.705 25.046 1.00 38.62 81 SER A N 1
ATOM 638 C CA . SER A 1 81 ? -23.710 14.603 26.104 1.00 38.62 81 SER A CA 1
ATOM 639 C C . SER A 1 81 ? -24.432 15.954 26.100 1.00 38.62 81 SER A C 1
ATOM 641 O O . SER A 1 81 ? -24.192 16.816 25.259 1.00 38.62 81 SER A O 1
ATOM 643 N N . HIS A 1 82 ? -25.314 16.157 27.081 1.00 42.94 82 HIS A N 1
ATOM 644 C CA . HIS A 1 82 ? -25.789 17.482 27.469 1.00 42.94 82 HIS A CA 1
ATOM 645 C C . HIS A 1 82 ? -24.722 18.173 28.328 1.00 42.94 82 HIS A C 1
ATOM 647 O O . HIS A 1 82 ? -24.644 17.876 29.513 1.00 42.94 82 HIS A O 1
ATOM 653 N N . SER A 1 83 ? -23.955 19.112 27.765 1.00 38.84 83 SER A N 1
ATOM 654 C CA . SER A 1 83 ? -23.496 20.337 28.455 1.00 38.84 83 SER A CA 1
ATOM 655 C C . SER A 1 83 ? -22.574 21.178 27.564 1.00 38.84 83 SER A C 1
ATOM 657 O O . SER A 1 83 ? -21.770 20.651 26.806 1.00 38.84 83 SER A O 1
ATOM 659 N N . HIS A 1 84 ? -22.724 22.498 27.664 1.00 43.41 84 HIS A N 1
ATOM 660 C CA . HIS A 1 84 ? -22.102 23.546 26.854 1.00 43.41 84 HIS A CA 1
ATOM 661 C C . HIS A 1 84 ? -20.573 23.477 26.692 1.00 43.41 84 HIS A C 1
ATOM 663 O O . HIS A 1 84 ? -19.850 23.414 27.680 1.00 43.41 84 HIS A O 1
ATOM 669 N N . SER A 1 85 ? -20.082 23.686 25.466 1.00 36.19 85 SER A N 1
ATOM 670 C CA . SER A 1 85 ? -18.971 24.607 25.151 1.00 36.19 85 SER A CA 1
ATOM 671 C C . SER A 1 85 ? -18.740 24.682 23.634 1.00 36.19 85 SER A C 1
ATOM 673 O O . SER A 1 85 ? -18.932 23.713 22.906 1.00 36.19 85 SER A O 1
ATOM 675 N N . HIS A 1 86 ? -18.390 25.873 23.141 1.00 44.28 86 HIS A N 1
ATOM 676 C CA . HIS A 1 86 ? -18.026 26.110 21.745 1.00 44.28 86 HIS A CA 1
ATOM 677 C C . HIS A 1 86 ? -16.684 25.441 21.419 1.00 44.28 86 HIS A C 1
ATOM 679 O O . HIS A 1 86 ? -15.641 25.905 21.872 1.00 44.28 86 HIS A O 1
ATOM 685 N N . SER A 1 87 ? -16.702 24.417 20.569 1.00 37.03 87 SER A N 1
ATOM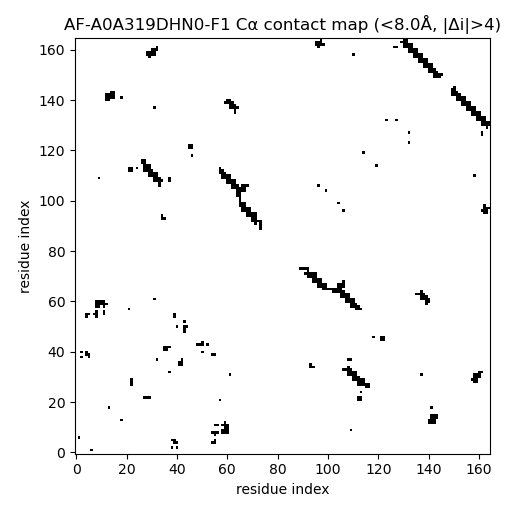 686 C CA . SER A 1 87 ? -15.581 24.097 19.683 1.00 37.03 87 SER A CA 1
ATOM 687 C C . SER A 1 87 ? -16.132 23.415 18.429 1.00 37.03 87 SER A C 1
ATOM 689 O O . SER A 1 87 ? -16.790 22.383 18.496 1.00 37.03 87 SER A O 1
ATOM 691 N N . HIS A 1 88 ? -15.957 24.042 17.267 1.00 39.00 88 HIS A N 1
ATOM 692 C CA . HIS A 1 88 ? -16.143 23.374 15.981 1.00 39.00 88 HIS A CA 1
ATOM 693 C C . HIS A 1 88 ? -14.837 22.650 15.657 1.00 39.00 88 HIS A C 1
ATOM 695 O O . HIS A 1 88 ? -14.009 23.164 14.911 1.00 39.00 88 HIS A O 1
ATOM 701 N N . SER A 1 89 ? -14.624 21.475 16.251 1.00 42.94 89 SER A N 1
ATOM 702 C CA . SER A 1 89 ? -13.686 20.508 15.688 1.00 42.94 89 SER A CA 1
ATOM 703 C C . SER A 1 89 ? -14.471 19.624 14.728 1.00 42.94 89 SER A C 1
ATOM 705 O O . SER A 1 89 ? -15.237 18.762 15.150 1.00 42.94 89 SER A O 1
ATOM 707 N N . HIS A 1 90 ? -14.305 19.854 13.428 1.00 43.31 90 HIS A N 1
ATOM 708 C CA . HIS A 1 90 ? -14.632 18.857 12.416 1.00 43.31 90 HIS A CA 1
ATOM 709 C C . HIS A 1 90 ? -13.690 17.662 12.626 1.00 43.31 90 HIS A C 1
ATOM 711 O O . HIS A 1 90 ? -12.618 17.592 12.033 1.00 43.31 90 HIS A O 1
ATOM 717 N N . THR A 1 91 ? -14.047 16.736 13.511 1.00 45.38 91 THR A N 1
ATOM 718 C CA . THR A 1 91 ? -13.421 15.416 13.564 1.00 45.38 91 THR A CA 1
ATOM 719 C C . THR A 1 91 ? -13.985 14.613 12.402 1.00 45.38 91 THR A C 1
ATOM 721 O O . THR A 1 91 ? -14.980 13.908 12.541 1.00 45.38 91 THR A O 1
ATOM 724 N N . GLN A 1 92 ? -13.400 14.787 11.214 1.00 56.28 92 GLN A N 1
ATOM 725 C CA . GLN A 1 92 ? -13.545 13.789 10.160 1.00 56.28 92 GLN A CA 1
ATOM 726 C C . GLN A 1 92 ? -12.927 12.504 10.701 1.00 56.28 92 GLN A C 1
ATOM 728 O O . GLN A 1 92 ? -11.721 12.436 10.928 1.00 56.28 92 GLN A O 1
ATOM 733 N N . HIS A 1 93 ? -13.771 11.521 10.988 1.00 66.62 93 HIS A N 1
ATOM 734 C CA . HIS A 1 93 ? -13.307 10.196 11.352 1.00 66.62 93 HIS A CA 1
ATOM 735 C C . HIS A 1 93 ? -12.575 9.577 10.150 1.00 66.62 93 HIS A C 1
ATOM 737 O O . HIS A 1 93 ? -13.023 9.772 9.012 1.00 66.62 93 HIS A O 1
ATOM 743 N N . PRO A 1 94 ? -11.453 8.868 10.368 1.00 77.00 94 PRO A N 1
ATOM 744 C CA . PRO A 1 94 ? -10.771 8.179 9.282 1.00 77.00 94 PRO A CA 1
ATOM 745 C C . PRO A 1 94 ? -11.718 7.152 8.639 1.00 77.00 94 PRO A C 1
ATOM 747 O O . PRO A 1 94 ? -12.597 6.615 9.325 1.00 77.00 94 PRO A O 1
ATOM 750 N N . PRO A 1 95 ? -11.593 6.896 7.324 1.00 88.50 95 PRO A N 1
ATOM 751 C CA . PRO A 1 95 ? -12.361 5.839 6.683 1.00 88.50 95 PRO A CA 1
ATOM 752 C C . PRO A 1 95 ? -12.036 4.495 7.344 1.00 88.50 95 PRO A C 1
ATOM 754 O O . PRO A 1 95 ? -10.884 4.227 7.667 1.00 88.50 95 PRO A O 1
ATOM 757 N N . ILE A 1 96 ? -13.045 3.644 7.518 1.00 90.88 96 ILE A N 1
ATOM 758 C CA . ILE A 1 96 ? -12.895 2.301 8.083 1.00 90.88 96 ILE A CA 1
ATOM 759 C C . ILE A 1 96 ? -13.140 1.283 6.974 1.00 90.88 96 ILE A C 1
ATOM 761 O O . ILE A 1 96 ? -14.160 1.337 6.283 1.00 90.88 96 ILE A O 1
ATOM 765 N N . MET A 1 97 ? -12.211 0.346 6.804 1.00 94.00 97 MET A N 1
ATOM 766 C CA . MET A 1 97 ? -12.361 -0.778 5.885 1.00 94.00 97 MET A CA 1
ATOM 767 C C . MET A 1 97 ? -12.983 -1.978 6.599 1.00 94.00 97 MET A C 1
ATOM 769 O O . MET A 1 97 ? -12.433 -2.452 7.588 1.00 94.00 97 MET A O 1
ATOM 773 N N . LEU A 1 98 ? -14.098 -2.494 6.078 1.00 94.62 98 LEU A N 1
ATOM 774 C CA . LEU A 1 98 ? -14.775 -3.685 6.604 1.00 94.62 98 LEU A CA 1
ATOM 775 C C . LEU A 1 98 ? -14.885 -4.770 5.523 1.00 94.62 98 LEU A C 1
ATOM 777 O O . LEU A 1 98 ? -15.004 -4.427 4.339 1.00 94.62 98 LEU A O 1
ATOM 781 N N . PRO A 1 99 ? -14.884 -6.065 5.898 1.00 94.69 99 PRO A N 1
ATOM 782 C CA . PRO A 1 99 ? -15.216 -7.144 4.975 1.00 94.69 99 PRO A CA 1
ATOM 783 C C . PRO A 1 99 ? -16.587 -6.920 4.326 1.00 94.69 99 PRO A C 1
ATOM 785 O O . PRO A 1 99 ? -17.549 -6.528 4.990 1.00 94.69 99 PRO A O 1
ATOM 788 N N . SER A 1 100 ? -16.686 -7.194 3.029 1.00 94.94 100 SER A N 1
ATOM 789 C CA . SER A 1 100 ? -17.941 -7.159 2.283 1.00 94.94 100 SER A CA 1
ATOM 790 C C . SER A 1 100 ? -18.390 -8.567 1.909 1.00 94.94 100 SER A C 1
ATOM 792 O O . SER A 1 100 ? -17.586 -9.450 1.616 1.00 94.94 100 SER A O 1
ATOM 794 N N . SER A 1 101 ? -19.708 -8.767 1.906 1.00 92.25 101 SER A N 1
ATOM 795 C CA . SER A 1 101 ? -20.331 -9.980 1.358 1.00 92.25 101 SER A CA 1
ATOM 796 C C . SER A 1 101 ? -20.491 -9.927 -0.164 1.00 92.25 101 SER A C 1
ATOM 798 O O . SER A 1 101 ? -20.759 -10.958 -0.780 1.00 92.25 101 SER A O 1
ATOM 800 N N . ASP A 1 102 ? -20.318 -8.744 -0.763 1.00 93.69 102 ASP A N 1
ATOM 801 C CA . ASP A 1 102 ? -20.302 -8.561 -2.208 1.00 93.69 102 ASP A CA 1
ATOM 802 C C . ASP A 1 102 ? -18.871 -8.786 -2.735 1.00 93.69 102 ASP A C 1
ATOM 804 O O . ASP A 1 102 ? -17.963 -8.037 -2.362 1.00 93.69 102 ASP A O 1
ATOM 808 N N . PRO A 1 103 ? -18.628 -9.805 -3.579 1.00 87.62 103 PRO A N 1
ATOM 809 C CA . PRO A 1 103 ? -17.299 -10.069 -4.127 1.00 87.62 103 PRO A CA 1
ATOM 810 C C . PRO A 1 103 ? -16.806 -8.983 -5.097 1.00 87.62 103 PRO A C 1
ATOM 812 O O . PRO A 1 103 ? -15.608 -8.935 -5.379 1.00 87.62 103 PRO A O 1
ATOM 815 N N . GLU A 1 104 ? -17.699 -8.127 -5.601 1.00 93.38 104 GLU A N 1
ATOM 816 C CA . GLU A 1 104 ? -17.351 -7.018 -6.494 1.00 93.38 104 GLU A CA 1
ATOM 817 C C . GLU A 1 104 ? -16.950 -5.751 -5.725 1.00 93.38 104 GLU A C 1
ATOM 819 O O . GLU A 1 104 ? -16.345 -4.847 -6.306 1.00 93.38 104 GLU A O 1
ATOM 824 N N . ASP A 1 105 ? -17.238 -5.678 -4.419 1.00 96.75 105 ASP A N 1
ATOM 825 C CA . ASP A 1 105 ? -16.727 -4.598 -3.580 1.00 96.75 105 ASP A CA 1
ATOM 826 C C . ASP A 1 105 ? -15.198 -4.696 -3.478 1.00 96.75 105 ASP A C 1
ATOM 828 O O . ASP A 1 105 ? -14.618 -5.746 -3.172 1.00 96.75 105 ASP A O 1
ATOM 832 N N . ALA A 1 106 ? -14.534 -3.571 -3.730 1.00 97.12 106 ALA A N 1
ATOM 833 C CA . ALA A 1 106 ? -13.092 -3.467 -3.651 1.00 97.12 106 ALA A CA 1
ATOM 834 C C . ALA A 1 106 ? -12.648 -2.114 -3.093 1.00 97.12 106 ALA A C 1
ATOM 836 O O . ALA A 1 106 ? -13.305 -1.086 -3.275 1.00 97.12 106 ALA A O 1
ATOM 837 N N . VAL A 1 107 ? -11.484 -2.123 -2.451 1.00 97.50 107 VAL A N 1
ATOM 838 C CA . VAL A 1 107 ? -10.804 -0.943 -1.924 1.00 97.50 107 VAL A CA 1
ATOM 839 C C . VAL A 1 107 ? -9.534 -0.704 -2.725 1.00 97.50 107 VAL A C 1
ATOM 841 O O . VAL A 1 107 ? -8.678 -1.584 -2.834 1.00 97.50 107 VAL A O 1
ATOM 844 N N . GLU A 1 108 ? -9.403 0.495 -3.283 1.00 97.25 108 GLU A N 1
ATOM 845 C CA . GLU A 1 108 ? -8.141 0.970 -3.844 1.00 97.25 108 GLU A CA 1
ATOM 846 C C . GLU A 1 108 ? -7.291 1.608 -2.749 1.00 97.25 108 GLU A C 1
ATOM 848 O O . GLU A 1 108 ? -7.792 2.347 -1.902 1.00 97.25 108 GLU A O 1
ATOM 853 N N . GLY A 1 109 ? -5.995 1.330 -2.785 1.00 97.06 109 GLY A N 1
ATOM 854 C CA . GLY A 1 109 ? -5.043 1.876 -1.833 1.00 97.06 109 GLY A CA 1
ATOM 855 C C . GLY A 1 109 ? -3.613 1.776 -2.343 1.00 97.06 109 GLY A C 1
ATOM 856 O O . GLY A 1 109 ? -3.359 1.491 -3.517 1.00 97.06 109 GLY A O 1
ATOM 857 N N . MET A 1 110 ? -2.673 1.998 -1.433 1.00 97.94 110 MET A N 1
ATOM 858 C CA . MET A 1 110 ? -1.244 1.904 -1.686 1.00 97.94 110 MET A CA 1
ATOM 859 C C . MET A 1 110 ? -0.653 0.726 -0.925 1.00 97.94 110 MET A C 1
ATOM 861 O O . MET A 1 110 ? -0.842 0.579 0.281 1.00 97.94 110 MET A O 1
ATOM 865 N N . LEU A 1 111 ? 0.107 -0.099 -1.632 1.00 97.94 111 LEU A N 1
ATOM 866 C CA . LEU A 1 111 ? 0.957 -1.116 -1.043 1.00 97.94 111 LEU A CA 1
ATOM 867 C C . LEU A 1 111 ? 2.342 -0.520 -0.795 1.00 97.94 111 LEU A C 1
ATOM 869 O O . LEU A 1 111 ? 2.971 -0.017 -1.726 1.00 97.94 111 LEU A O 1
ATOM 873 N N . VAL A 1 112 ? 2.807 -0.585 0.450 1.00 97.44 112 VAL A N 1
ATOM 874 C CA . VAL A 1 112 ? 4.103 -0.050 0.881 1.00 97.44 112 VAL A CA 1
ATOM 875 C C . VAL A 1 112 ? 5.042 -1.189 1.246 1.00 97.44 112 VAL A C 1
ATOM 877 O O . VAL A 1 112 ? 4.716 -2.048 2.069 1.00 97.44 112 VAL A O 1
ATOM 880 N N . PHE A 1 113 ? 6.223 -1.183 0.640 1.00 96.75 113 PHE A N 1
ATOM 881 C CA . PHE A 1 113 ? 7.253 -2.202 0.786 1.00 96.75 113 PHE A CA 1
ATOM 882 C C . PHE A 1 113 ? 8.405 -1.725 1.659 1.00 96.75 113 PHE A C 1
ATOM 884 O O . PHE A 1 113 ? 8.626 -0.535 1.865 1.00 96.75 113 PHE A O 1
ATOM 891 N N . GLY A 1 114 ? 9.209 -2.684 2.111 1.00 94.25 114 GLY A N 1
ATOM 892 C CA . GLY A 1 114 ? 10.522 -2.394 2.674 1.00 94.25 114 GLY A CA 1
ATOM 893 C C . GLY A 1 114 ? 10.516 -1.784 4.075 1.00 94.25 114 GLY A C 1
ATOM 894 O O . GLY A 1 114 ? 11.608 -1.519 4.581 1.00 94.25 114 GLY A O 1
ATOM 895 N N . LEU A 1 115 ? 9.337 -1.630 4.685 1.00 94.56 115 LEU A N 1
ATOM 896 C CA . LEU A 1 115 ? 9.156 -1.132 6.045 1.00 94.56 115 LEU A CA 1
ATOM 897 C C . LEU A 1 115 ? 9.841 -2.058 7.050 1.00 94.56 115 LEU A C 1
ATOM 899 O O . LEU A 1 115 ? 9.517 -3.251 7.117 1.00 94.56 115 LEU A O 1
ATOM 903 N N . ASP A 1 116 ? 10.764 -1.517 7.837 1.00 93.44 116 ASP A N 1
ATOM 904 C CA . ASP A 1 116 ? 11.394 -2.260 8.927 1.00 93.44 116 ASP A CA 1
ATOM 905 C C . ASP A 1 116 ? 10.445 -2.447 10.130 1.00 93.44 116 ASP A C 1
ATOM 907 O O . ASP A 1 116 ? 9.251 -2.137 10.078 1.00 93.44 116 ASP A O 1
ATOM 911 N N . GLY A 1 117 ? 10.951 -3.058 11.205 1.00 93.38 117 GLY A N 1
ATOM 912 C CA . GLY A 1 117 ? 10.152 -3.326 12.400 1.00 93.38 117 GLY A CA 1
ATOM 913 C C . GLY A 1 117 ? 9.670 -2.056 13.101 1.00 93.38 117 GLY A C 1
ATOM 914 O O . GLY A 1 117 ? 8.516 -2.009 13.517 1.00 93.38 117 GLY A O 1
ATOM 915 N N . GLU A 1 118 ? 10.517 -1.031 13.196 1.00 94.50 118 GLU A N 1
ATOM 916 C CA . GLU A 1 118 ? 10.183 0.232 13.862 1.00 94.50 118 GLU A CA 1
ATOM 917 C C . GLU A 1 118 ? 9.126 0.988 13.059 1.00 94.50 118 GLU A C 1
ATOM 919 O O . GLU A 1 118 ? 8.102 1.392 13.602 1.00 94.50 118 GLU A O 1
ATOM 924 N N . GLN A 1 119 ? 9.295 1.055 11.739 1.00 95.50 119 GLN A N 1
ATOM 925 C CA . GLN A 1 119 ? 8.343 1.690 10.833 1.00 95.50 119 GLN A CA 1
ATOM 926 C C . GLN A 1 119 ? 6.973 1.000 10.840 1.00 95.50 119 GLN A C 1
ATOM 928 O O . GLN A 1 119 ? 5.933 1.658 10.842 1.00 95.50 119 GLN A O 1
ATOM 933 N N . ARG A 1 120 ? 6.935 -0.338 10.880 1.00 94.94 120 ARG A N 1
ATOM 934 C CA . ARG A 1 120 ? 5.662 -1.064 11.020 1.00 94.94 120 ARG A CA 1
ATOM 935 C C . ARG A 1 120 ? 5.005 -0.838 12.377 1.00 94.94 120 ARG A C 1
ATOM 937 O O . ARG A 1 120 ? 3.777 -0.811 12.428 1.00 94.94 120 ARG A O 1
ATOM 944 N N . ASN A 1 121 ? 5.794 -0.715 13.442 1.00 94.31 121 ASN A N 1
ATOM 945 C CA . ASN A 1 121 ? 5.275 -0.417 14.773 1.00 94.31 121 ASN A CA 1
ATOM 946 C C . ASN A 1 121 ? 4.704 1.003 14.829 1.00 94.31 121 ASN A C 1
ATOM 948 O O . ASN A 1 121 ? 3.619 1.172 15.365 1.00 94.31 121 ASN A O 1
ATOM 952 N N . ALA A 1 122 ? 5.350 1.981 14.189 1.00 94.31 122 ALA A N 1
ATOM 953 C CA . ALA A 1 122 ? 4.827 3.342 14.083 1.00 94.31 122 ALA A CA 1
ATOM 954 C C . ALA A 1 122 ? 3.452 3.378 13.393 1.00 94.31 122 ALA A C 1
ATOM 956 O O . ALA A 1 122 ? 2.520 3.990 13.903 1.00 94.31 122 ALA A O 1
ATOM 957 N N . ILE A 1 123 ? 3.280 2.651 12.280 1.00 94.44 123 ILE A N 1
ATOM 958 C CA . ILE A 1 123 ? 1.961 2.513 11.631 1.00 94.44 123 ILE A CA 1
ATOM 959 C C . ILE A 1 123 ? 0.959 1.838 12.580 1.00 94.44 123 ILE A C 1
ATOM 961 O O . ILE A 1 123 ? -0.184 2.268 12.687 1.00 94.44 123 ILE A O 1
ATOM 965 N N . TYR A 1 124 ? 1.380 0.789 13.288 1.00 93.81 124 TYR A N 1
ATOM 966 C CA . TYR A 1 124 ? 0.516 0.095 14.239 1.00 93.81 124 TYR A CA 1
ATOM 967 C C . TYR A 1 124 ? 0.046 1.006 15.377 1.00 93.81 124 TYR A C 1
ATOM 969 O O . TYR A 1 124 ? -1.131 0.982 15.718 1.00 93.81 124 TYR A O 1
ATOM 977 N N . GLU A 1 125 ? 0.918 1.830 15.951 1.00 92.19 125 GLU A N 1
ATOM 978 C CA . GLU A 1 125 ? 0.557 2.767 17.022 1.00 92.19 125 GLU A CA 1
ATOM 979 C C . GLU A 1 125 ? -0.495 3.793 16.580 1.00 92.19 125 GLU A C 1
ATOM 981 O O . GLU A 1 125 ? -1.329 4.196 17.389 1.00 92.19 125 GLU A O 1
ATOM 986 N N . VAL A 1 126 ? -0.493 4.169 15.298 1.00 88.81 126 VAL A N 1
ATOM 987 C CA . VAL A 1 126 ? -1.477 5.090 14.713 1.00 88.81 126 VAL A CA 1
ATOM 988 C C . VAL A 1 126 ? -2.821 4.399 14.465 1.00 88.81 126 VAL A C 1
ATOM 990 O O . VAL A 1 126 ? -3.865 4.947 14.815 1.00 88.81 126 VAL A O 1
ATOM 993 N N . GLU A 1 127 ? -2.807 3.192 13.898 1.00 88.44 127 GLU A N 1
ATOM 994 C CA . GLU A 1 127 ? -4.016 2.529 13.380 1.00 88.44 127 GLU A CA 1
ATOM 995 C C . GLU A 1 127 ? -4.714 1.600 14.395 1.00 88.44 127 GLU A C 1
ATOM 997 O O . GLU A 1 127 ? -5.929 1.408 14.353 1.00 88.44 127 GLU A O 1
ATOM 1002 N N . SER A 1 128 ? -3.971 1.018 15.342 1.00 82.62 128 SER A N 1
ATOM 1003 C CA . SER A 1 128 ? -4.457 -0.082 16.201 1.00 82.62 128 SER A CA 1
ATOM 1004 C C . SER A 1 128 ? -5.507 0.302 17.248 1.00 82.62 128 SER A C 1
ATOM 1006 O O . SER A 1 128 ? -6.023 -0.570 17.945 1.00 82.62 128 SER A O 1
ATOM 1008 N N . GLY A 1 129 ? -5.838 1.589 17.392 1.00 81.88 129 GLY A N 1
ATOM 1009 C CA . GLY A 1 129 ? -6.782 2.048 18.413 1.00 81.88 129 GLY A CA 1
ATOM 1010 C C . GLY A 1 129 ? -8.184 1.444 18.265 1.00 81.88 129 GLY A C 1
ATOM 1011 O O . GLY A 1 129 ? -8.798 1.068 19.262 1.00 81.88 129 GLY A O 1
ATOM 1012 N N . LEU A 1 130 ? -8.684 1.348 17.030 1.00 77.56 130 LEU A N 1
ATOM 1013 C CA . LEU A 1 130 ? -10.014 0.804 16.708 1.00 77.56 130 LEU A CA 1
ATOM 1014 C C . LEU A 1 130 ? -9.984 -0.255 15.600 1.00 77.56 130 LEU A C 1
ATOM 1016 O O . LEU A 1 130 ? -11.027 -0.830 15.292 1.00 77.56 130 LEU A O 1
ATOM 1020 N N . LEU A 1 131 ? -8.821 -0.491 14.995 1.00 90.56 131 LEU A N 1
ATOM 1021 C CA . LEU A 1 131 ? -8.665 -1.384 13.856 1.00 90.56 131 LEU A CA 1
ATOM 1022 C C . LEU A 1 131 ? -7.809 -2.591 14.234 1.00 90.56 131 LEU A C 1
ATOM 1024 O O . LEU A 1 131 ? -6.843 -2.484 14.991 1.00 90.56 131 LEU A O 1
ATOM 1028 N N . GLU A 1 132 ? -8.141 -3.740 13.661 1.00 93.50 132 GLU A N 1
ATOM 1029 C CA . GLU A 1 132 ? -7.363 -4.964 13.771 1.00 93.50 132 GLU A CA 1
ATOM 1030 C C . GLU A 1 132 ? -6.405 -5.092 12.586 1.00 93.50 132 GLU A C 1
ATOM 1032 O O . GLU A 1 132 ? -6.773 -4.860 11.434 1.00 93.50 132 GLU A O 1
ATOM 1037 N N . LEU A 1 133 ? -5.163 -5.488 12.861 1.00 95.38 133 LEU A N 1
ATOM 1038 C CA . LEU A 1 133 ? -4.218 -5.848 11.815 1.00 95.38 133 LEU A CA 1
ATOM 1039 C C . LEU A 1 133 ? -4.487 -7.281 11.341 1.00 95.38 133 LEU A C 1
ATOM 1041 O O . LEU A 1 133 ? -4.277 -8.227 12.098 1.00 95.38 133 LEU A O 1
ATOM 1045 N N . VAL A 1 134 ? -4.838 -7.440 10.067 1.00 95.75 134 VAL A N 1
ATOM 1046 C CA . VAL A 1 134 ? -5.117 -8.740 9.442 1.00 95.75 134 VAL A CA 1
ATOM 1047 C C . VAL A 1 134 ? -4.240 -8.981 8.216 1.00 95.75 134 VAL A C 1
ATOM 1049 O O . VAL A 1 134 ? -3.784 -8.037 7.563 1.00 95.75 134 VAL A O 1
ATOM 1052 N N . ASP A 1 135 ? -4.021 -10.254 7.885 1.00 97.06 135 ASP A N 1
ATOM 1053 C CA . ASP A 1 135 ? -3.382 -10.653 6.632 1.00 97.06 135 ASP A CA 1
ATOM 1054 C C . ASP A 1 135 ? -4.396 -10.588 5.482 1.00 97.06 135 ASP A C 1
ATOM 1056 O O . ASP A 1 135 ? -5.485 -11.161 5.548 1.00 97.06 135 ASP A O 1
ATOM 1060 N N . VAL A 1 136 ? -4.024 -9.900 4.406 1.00 97.25 136 VAL A N 1
ATOM 1061 C CA . VAL A 1 136 ? -4.833 -9.725 3.198 1.00 97.25 136 VAL A CA 1
ATOM 1062 C C . VAL A 1 136 ? -4.036 -10.089 1.956 1.00 97.25 136 VAL A C 1
ATOM 1064 O O . VAL A 1 136 ? -2.805 -10.061 1.947 1.00 97.25 136 VAL A O 1
ATOM 1067 N N . ARG A 1 137 ? -4.751 -10.367 0.864 1.00 97.69 137 ARG A N 1
ATOM 1068 C CA . ARG A 1 137 ? -4.150 -10.561 -0.454 1.00 97.69 137 ARG A CA 1
ATOM 1069 C C . ARG A 1 137 ? -4.645 -9.499 -1.424 1.00 97.69 137 ARG A C 1
ATOM 1071 O O . ARG A 1 137 ? -5.798 -9.529 -1.846 1.00 97.69 137 ARG A O 1
ATOM 1078 N N . VAL A 1 138 ? -3.761 -8.578 -1.792 1.00 98.19 138 VAL A N 1
ATOM 1079 C CA . VAL A 1 138 ? -4.066 -7.470 -2.705 1.00 98.19 138 VAL A CA 1
ATOM 1080 C C . VAL A 1 138 ? -3.664 -7.803 -4.133 1.00 98.19 138 VAL A C 1
ATOM 1082 O O . VAL A 1 138 ? -2.721 -8.555 -4.372 1.00 98.19 138 VAL A O 1
ATOM 1085 N N . ARG A 1 139 ? -4.373 -7.234 -5.101 1.00 98.06 139 ARG A N 1
ATOM 1086 C CA . ARG 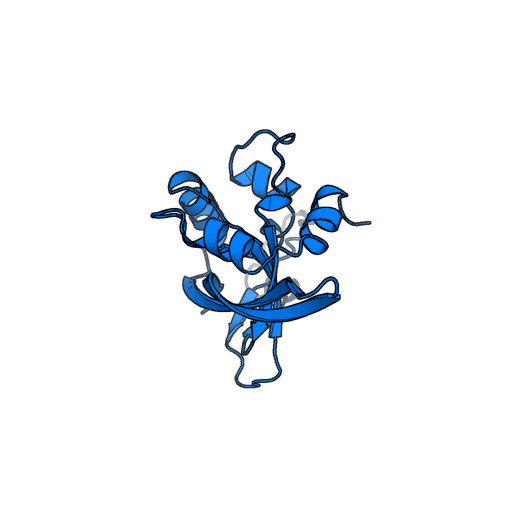A 1 139 ? -4.047 -7.306 -6.525 1.00 98.06 139 ARG A CA 1
ATOM 1087 C C . ARG A 1 139 ? -3.207 -6.099 -6.914 1.00 98.06 139 ARG A C 1
ATOM 1089 O O . ARG A 1 139 ? -3.556 -4.968 -6.587 1.00 98.06 139 ARG A O 1
ATOM 1096 N N . VAL A 1 140 ? -2.118 -6.344 -7.630 1.00 97.81 140 VAL A N 1
ATOM 1097 C CA . VAL A 1 140 ? -1.221 -5.312 -8.155 1.00 97.81 140 VAL A CA 1
ATOM 1098 C C . VAL A 1 140 ? -0.962 -5.527 -9.638 1.00 97.81 140 VAL A C 1
ATOM 1100 O O . VAL A 1 140 ? -0.967 -6.663 -10.120 1.00 97.81 140 VAL A O 1
ATOM 1103 N N . ARG A 1 141 ? -0.699 -4.438 -10.362 1.00 97.19 141 ARG A N 1
ATOM 1104 C CA . ARG A 1 141 ? -0.277 -4.486 -11.765 1.00 97.19 141 ARG A CA 1
ATOM 1105 C C . ARG A 1 141 ? 1.242 -4.512 -11.855 1.00 97.19 141 ARG A C 1
ATOM 1107 O O . ARG A 1 141 ? 1.913 -3.739 -11.182 1.00 97.19 141 ARG A O 1
ATOM 1114 N N . VAL A 1 142 ? 1.766 -5.374 -12.716 1.00 97.00 142 VAL A N 1
ATOM 1115 C CA . VAL A 1 142 ? 3.187 -5.421 -13.075 1.00 97.00 142 VAL A CA 1
ATOM 1116 C C . VAL A 1 142 ? 3.345 -5.322 -14.584 1.00 97.00 142 VAL A C 1
ATOM 1118 O O . VAL A 1 142 ? 2.441 -5.703 -15.338 1.00 97.00 142 VAL A O 1
ATOM 1121 N N . VAL A 1 143 ? 4.498 -4.822 -15.017 1.00 96.56 143 VAL A N 1
ATOM 1122 C CA . VAL A 1 143 ? 4.842 -4.689 -16.434 1.00 96.56 143 VAL A CA 1
ATOM 1123 C C . VAL A 1 143 ? 6.187 -5.345 -16.717 1.00 96.56 143 VAL A C 1
ATOM 1125 O O . VAL A 1 143 ? 7.203 -4.991 -16.126 1.00 96.56 143 VAL A O 1
ATOM 1128 N N . ASP A 1 144 ? 6.192 -6.310 -17.627 1.00 95.44 144 ASP A N 1
ATOM 1129 C CA . ASP A 1 144 ? 7.401 -7.000 -18.073 1.00 95.44 144 ASP A CA 1
ATOM 1130 C C . ASP A 1 144 ? 7.653 -6.712 -19.557 1.00 95.44 144 ASP A C 1
ATOM 1132 O O . ASP A 1 144 ? 6.722 -6.451 -20.319 1.00 95.44 144 ASP A O 1
ATOM 1136 N N . GLU A 1 145 ? 8.913 -6.775 -19.980 1.00 93.56 145 GLU A N 1
ATOM 1137 C CA . GLU A 1 145 ? 9.288 -6.708 -21.393 1.00 93.56 145 GLU A CA 1
ATOM 1138 C C . GLU A 1 145 ? 9.576 -8.122 -21.909 1.00 93.56 145 GLU A C 1
ATOM 1140 O O . GLU A 1 145 ? 10.455 -8.817 -21.397 1.00 93.56 145 GLU A O 1
ATOM 1145 N N . VAL A 1 146 ? 8.829 -8.558 -22.924 1.00 91.94 146 VAL A N 1
ATOM 1146 C CA . VAL A 1 146 ? 8.967 -9.876 -23.553 1.00 91.94 146 VAL A CA 1
ATOM 1147 C C . VAL A 1 146 ? 9.157 -9.673 -25.049 1.00 91.94 146 VAL A C 1
ATOM 1149 O O . VAL A 1 146 ? 8.277 -9.143 -25.720 1.00 91.94 146 VAL A O 1
ATOM 1152 N N . GLU A 1 147 ? 10.319 -10.070 -25.572 1.00 92.31 147 GLU A N 1
ATOM 1153 C CA . GLU A 1 147 ? 10.665 -9.926 -26.998 1.00 92.31 147 GLU A CA 1
ATOM 1154 C C . GLU A 1 147 ? 10.495 -8.485 -27.536 1.00 92.31 147 GLU A C 1
ATOM 1156 O O . GLU A 1 147 ? 10.112 -8.276 -28.685 1.00 92.31 147 GLU A O 1
ATOM 1161 N N . GLY A 1 148 ? 10.768 -7.478 -26.698 1.00 91.44 148 GLY A N 1
ATOM 1162 C CA . GLY A 1 148 ? 10.619 -6.057 -27.039 1.00 91.44 148 GLY A CA 1
ATOM 1163 C C . GLY A 1 148 ? 9.197 -5.498 -26.890 1.00 91.44 148 GLY A C 1
ATOM 1164 O O . GLY A 1 148 ? 8.973 -4.325 -27.189 1.00 91.44 148 GLY A O 1
ATOM 1165 N N . TRP A 1 149 ? 8.234 -6.300 -26.424 1.00 93.38 149 TRP A N 1
ATOM 1166 C CA . TRP A 1 149 ? 6.861 -5.871 -26.151 1.00 93.38 149 TRP A CA 1
ATOM 1167 C C . TRP A 1 149 ? 6.604 -5.728 -24.654 1.00 93.38 149 TRP A C 1
ATOM 1169 O O . TRP A 1 149 ? 6.955 -6.607 -23.869 1.00 93.38 149 TRP A O 1
ATOM 1179 N N . LEU A 1 150 ? 5.924 -4.647 -24.263 1.00 94.50 150 LEU A N 1
ATOM 1180 C CA . LEU A 1 150 ? 5.450 -4.467 -22.891 1.00 94.50 150 LEU A CA 1
ATOM 1181 C C . LEU A 1 150 ? 4.201 -5.318 -22.648 1.00 94.50 150 LEU A C 1
ATOM 1183 O O . LEU A 1 150 ? 3.169 -5.131 -23.297 1.00 94.50 150 LEU A O 1
ATOM 1187 N N . VAL A 1 151 ? 4.292 -6.227 -21.684 1.00 95.38 151 VAL A N 1
ATOM 1188 C CA . VAL A 1 151 ? 3.220 -7.128 -21.268 1.00 95.38 151 VAL A CA 1
ATOM 1189 C C . VAL A 1 151 ? 2.779 -6.755 -19.859 1.00 95.38 151 VAL A C 1
ATOM 1191 O O . VAL A 1 151 ? 3.557 -6.805 -18.909 1.00 95.38 151 VAL A O 1
ATOM 1194 N N . TRP A 1 152 ? 1.503 -6.402 -19.725 1.00 95.25 152 TRP A N 1
ATOM 1195 C CA . TRP A 1 152 ? 0.877 -6.098 -18.441 1.00 95.25 152 TRP A CA 1
ATOM 1196 C C . TRP A 1 152 ? 0.269 -7.361 -17.845 1.00 95.25 152 TRP A C 1
ATOM 1198 O O . TRP A 1 152 ? -0.413 -8.116 -18.540 1.00 95.25 152 TRP A O 1
ATOM 1208 N N . SER A 1 153 ? 0.477 -7.581 -16.551 1.00 95.00 153 SER A N 1
ATOM 1209 C CA . SER A 1 153 ? -0.188 -8.666 -15.832 1.00 95.00 153 SER A CA 1
ATOM 1210 C C . SER A 1 153 ? -0.586 -8.255 -14.421 1.00 95.00 153 SER A C 1
ATOM 1212 O O . SER A 1 153 ? -0.075 -7.282 -13.867 1.00 95.00 153 SER A O 1
ATOM 1214 N N . GLU A 1 154 ? -1.531 -8.997 -13.849 1.00 96.44 154 GLU A N 1
ATOM 1215 C CA . GLU A 1 154 ? -1.945 -8.839 -12.459 1.00 96.44 154 GLU A CA 1
ATOM 1216 C C . GLU A 1 154 ? -1.298 -9.923 -11.586 1.00 96.44 154 GLU A C 1
ATOM 1218 O O . GLU A 1 154 ? -1.105 -11.075 -12.008 1.00 96.44 154 GLU A O 1
ATOM 1223 N N . ARG A 1 155 ? -0.947 -9.546 -10.356 1.00 96.25 155 ARG A N 1
ATOM 1224 C CA . ARG A 1 155 ? -0.373 -10.431 -9.342 1.00 96.25 155 ARG A CA 1
ATOM 1225 C C . ARG A 1 155 ? -1.075 -10.231 -8.008 1.00 96.25 155 ARG A C 1
ATOM 1227 O O . ARG A 1 155 ? -1.394 -9.109 -7.634 1.00 96.25 155 ARG A O 1
ATOM 1234 N N . GLY A 1 156 ? -1.289 -11.332 -7.292 1.00 97.38 156 GLY A N 1
ATOM 1235 C CA . GLY A 1 156 ? -1.737 -11.300 -5.904 1.00 97.38 156 GLY A CA 1
ATOM 1236 C C . GLY A 1 156 ? -0.535 -11.229 -4.965 1.00 97.38 156 GLY A C 1
ATOM 1237 O O . GLY A 1 156 ? 0.342 -12.087 -5.070 1.00 97.38 156 GLY A O 1
ATOM 1238 N N . VAL A 1 157 ? -0.524 -10.263 -4.052 1.00 97.88 157 VAL A N 1
ATOM 1239 C CA . VAL A 1 157 ? 0.537 -10.027 -3.069 1.00 97.88 157 VAL A CA 1
ATOM 1240 C C . VAL A 1 157 ? -0.044 -10.097 -1.663 1.00 97.88 157 VAL A C 1
ATOM 1242 O O . VAL A 1 157 ? -1.053 -9.451 -1.383 1.00 97.88 157 VAL A O 1
ATOM 1245 N N . ASP A 1 158 ? 0.600 -10.868 -0.793 1.00 97.50 158 ASP A N 1
ATOM 1246 C CA . ASP A 1 158 ? 0.237 -10.939 0.620 1.00 97.50 158 ASP A CA 1
ATOM 1247 C C . ASP A 1 158 ? 0.774 -9.701 1.357 1.00 97.50 158 ASP A C 1
ATOM 1249 O O . ASP A 1 158 ? 1.925 -9.291 1.171 1.00 97.50 158 ASP A O 1
ATOM 1253 N N . ALA A 1 159 ? -0.076 -9.084 2.171 1.00 97.75 159 ALA A N 1
ATOM 1254 C CA . ALA A 1 159 ? 0.214 -7.860 2.909 1.00 97.75 159 ALA A CA 1
ATOM 1255 C C . ALA A 1 159 ? -0.573 -7.836 4.222 1.00 97.75 159 ALA A C 1
ATOM 1257 O O . ALA A 1 159 ? -1.566 -8.541 4.362 1.00 97.75 159 ALA A O 1
ATOM 1258 N N . GLY A 1 160 ? -0.169 -6.991 5.169 1.00 97.25 160 GLY A N 1
ATOM 1259 C CA . GLY A 1 160 ? -1.036 -6.672 6.305 1.00 97.25 160 GLY A CA 1
ATOM 1260 C C . GLY A 1 160 ? -1.852 -5.408 6.054 1.00 97.25 160 GLY A C 1
ATOM 1261 O O . GLY A 1 160 ? -1.329 -4.455 5.474 1.00 97.25 160 GLY A O 1
ATOM 1262 N N . ALA A 1 161 ? -3.092 -5.384 6.529 1.00 97.25 161 ALA A N 1
ATOM 1263 C CA . ALA A 1 161 ? -3.980 -4.225 6.472 1.00 97.25 161 ALA A CA 1
ATOM 1264 C C . ALA A 1 161 ? -4.718 -4.038 7.801 1.00 97.25 161 ALA A C 1
ATOM 1266 O O . ALA A 1 161 ? -4.963 -5.013 8.509 1.00 97.25 161 ALA A O 1
ATOM 1267 N N . PHE A 1 162 ? -5.083 -2.799 8.123 1.00 95.75 162 PHE A N 1
ATOM 1268 C CA . PHE A 1 162 ? -5.909 -2.490 9.290 1.00 95.75 162 PHE A CA 1
ATOM 1269 C C . PHE A 1 162 ? -7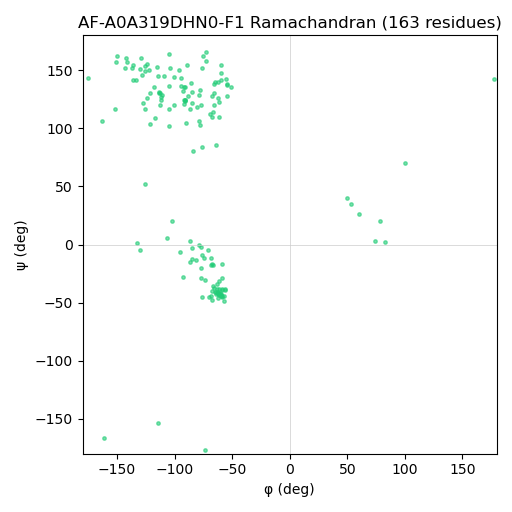.385 -2.477 8.898 1.00 95.75 162 PHE A C 1
ATOM 1271 O O . PHE A 1 162 ? -7.768 -1.769 7.972 1.00 95.75 162 PHE A O 1
ATOM 1278 N N . VAL A 1 163 ? -8.218 -3.266 9.566 1.00 94.19 163 VAL A N 1
ATOM 1279 C CA . VAL A 1 163 ? -9.650 -3.406 9.262 1.00 94.19 163 VAL A CA 1
ATOM 1280 C C . VAL A 1 163 ? -10.481 -3.130 10.506 1.00 94.19 163 VAL A C 1
ATOM 1282 O O . VAL A 1 163 ? -10.028 -3.366 11.621 1.00 94.19 163 VAL A O 1
ATOM 1285 N N . GLY A 1 164 ? -11.689 -2.605 10.328 1.00 90.00 164 GLY A N 1
ATOM 1286 C CA . GLY A 1 164 ? -12.647 -2.505 11.424 1.00 90.00 164 GLY A CA 1
ATOM 1287 C C . GLY A 1 164 ? -13.231 -3.874 11.787 1.00 90.00 164 GLY A C 1
ATOM 1288 O O . GLY A 1 164 ? -13.250 -4.788 10.956 1.00 90.00 164 GLY A O 1
ATOM 1289 N N . ASN A 1 165 ? -13.729 -3.969 13.020 1.00 71.75 165 ASN A N 1
ATOM 1290 C CA . ASN A 1 165 ? -14.404 -5.148 13.570 1.00 71.75 165 ASN A CA 1
ATOM 1291 C C . ASN A 1 165 ? -15.922 -5.100 13.393 1.00 71.75 165 ASN A C 1
ATOM 1293 O O . ASN A 1 165 ? -16.492 -3.987 13.476 1.00 71.75 165 ASN A O 1
#

Nearest PDB structures (foldseek):
  2jqv-assembly1_A  TM=8.380E-01  e=5.365E-06  Arabidopsis thaliana
  3juc-assembly1_A  TM=6.378E-01  e=1.098E-02  Homo sapiens
  5m3h-assembly1_B  TM=6.000E-01  e=3.052E+00  Influenza A virus
  8b7d-assembly1_A  TM=2.980E-01  e=4.143E-01  Homo sapiens